Protein AF-A0A516SC29-F1 (afdb_monomer)

InterPro domains:
  IPR025906 Putative motility protein [PF14070] (6-60)

Organism: NCBI:txid2594795

Secondary structure (DSSP, 8-state):
--HHHHHHHHHHHHHHHHHHHHHHHHHHHHHHHHHHHHHHHHHTSPP----TTTT-------

Solvent-accessible surface area (backbone atoms only — not comparable to full-atom values): 3858 Å² total; per-residue (Å²): 128,60,69,61,55,52,51,53,51,54,52,52,52,51,51,52,52,49,53,51,52,49,52,51,51,51,52,52,51,52,50,55,50,50,52,52,50,53,50,52,53,60,68,65,52,76,78,85,84,72,62,100,62,74,82,77,70,78,87,84,79,128

Sequence (62 aa):
MDVSSIASTASDMAAVQTANTAAIMVLRKSMDIQQQNAMTLLQALPQPSNPPNLGNRIDVRA

Structure (mmCIF, N/CA/C/O backbone):
data_AF-A0A516SC29-F1
#
_entry.id   AF-A0A516SC29-F1
#
loop_
_atom_site.group_PDB
_atom_site.id
_atom_site.type_symbol
_atom_site.label_atom_id
_atom_site.label_alt_id
_atom_site.label_comp_id
_atom_site.label_asym_id
_atom_site.label_entity_id
_atom_site.label_seq_id
_atom_site.pdbx_PDB_ins_code
_atom_site.Cartn_x
_atom_site.Cartn_y
_atom_site.Cartn_z
_atom_site.occupancy
_atom_site.B_iso_or_equiv
_atom_site.auth_seq_id
_atom_site.auth_comp_id
_atom_site.auth_asym_id
_atom_site.auth_atom_id
_atom_site.pdbx_PDB_model_num
ATOM 1 N N . MET A 1 1 ? -24.918 -0.471 38.289 1.00 59.75 1 MET A N 1
ATOM 2 C CA . MET A 1 1 ? -24.741 -1.412 37.162 1.00 59.75 1 MET A CA 1
ATOM 3 C C . MET A 1 1 ? -24.463 -0.705 35.825 1.00 59.75 1 MET A C 1
ATOM 5 O O . MET A 1 1 ? -24.224 -1.396 34.855 1.00 59.75 1 MET A O 1
ATOM 9 N N . ASP A 1 2 ? -24.418 0.636 35.773 1.00 77.06 2 ASP A N 1
ATOM 10 C CA . ASP A 1 2 ? -24.192 1.422 34.540 1.00 77.06 2 ASP A CA 1
ATOM 11 C C . ASP A 1 2 ? -22.710 1.790 34.314 1.00 77.06 2 ASP A C 1
ATOM 13 O O . ASP A 1 2 ? -22.140 1.591 33.249 1.00 77.06 2 ASP A O 1
ATOM 17 N N . VAL A 1 3 ? -22.025 2.212 35.383 1.00 76.81 3 VAL A N 1
ATOM 18 C CA . VAL A 1 3 ? -20.586 2.545 35.373 1.00 76.81 3 VAL A CA 1
ATOM 19 C C . VAL A 1 3 ? -19.681 1.378 34.975 1.00 76.81 3 VAL A C 1
ATOM 21 O O . VAL A 1 3 ? -18.646 1.600 34.359 1.00 76.81 3 VAL A O 1
ATOM 24 N N . SER A 1 4 ? -20.076 0.137 35.278 1.00 83.62 4 SER A N 1
ATOM 25 C CA . SER A 1 4 ? -19.345 -1.052 34.819 1.00 83.62 4 SER A CA 1
ATOM 26 C C . SER A 1 4 ? -19.458 -1.220 33.304 1.00 83.62 4 SER A C 1
ATOM 28 O O . SER A 1 4 ? -18.464 -1.518 32.658 1.00 83.62 4 SER A O 1
ATOM 30 N N . SER A 1 5 ? -20.643 -0.988 32.735 1.00 84.25 5 SER A N 1
ATOM 31 C CA . SER A 1 5 ? -20.899 -1.087 31.294 1.00 84.25 5 SER A CA 1
ATOM 32 C C . SER A 1 5 ? -20.177 0.014 30.516 1.00 84.25 5 SER A C 1
ATOM 34 O O . SER A 1 5 ? -19.610 -0.243 29.454 1.00 84.25 5 SER A O 1
ATOM 36 N N . ILE A 1 6 ? -20.129 1.229 31.075 1.00 85.50 6 ILE A N 1
ATOM 37 C CA . ILE A 1 6 ? -19.350 2.349 30.527 1.00 85.50 6 ILE A CA 1
ATOM 38 C C . ILE A 1 6 ? -17.851 2.028 30.565 1.00 85.50 6 ILE A C 1
ATOM 40 O O . ILE A 1 6 ? -17.159 2.251 29.574 1.00 85.50 6 ILE A O 1
ATOM 44 N N . ALA A 1 7 ? -17.347 1.474 31.673 1.00 85.25 7 ALA A N 1
ATOM 45 C CA . ALA A 1 7 ? -15.944 1.083 31.790 1.00 85.25 7 ALA A CA 1
ATOM 46 C C . ALA A 1 7 ? -15.564 -0.006 30.772 1.00 85.25 7 ALA A C 1
ATOM 48 O O . ALA A 1 7 ? -14.551 0.135 30.091 1.00 85.25 7 ALA A O 1
ATOM 49 N N . SER A 1 8 ? -16.402 -1.035 30.605 1.00 88.94 8 SER A N 1
ATOM 50 C CA . SER A 1 8 ? -16.215 -2.066 29.574 1.00 88.94 8 SER A CA 1
ATOM 51 C C . SER A 1 8 ? -16.199 -1.469 28.165 1.00 88.94 8 SER A C 1
ATOM 53 O O . SER A 1 8 ? -15.278 -1.734 27.400 1.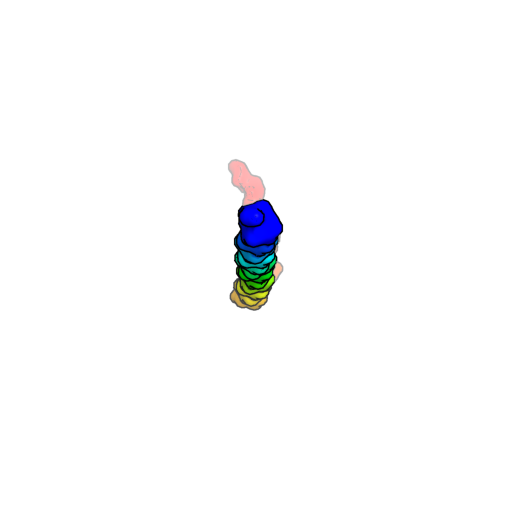00 88.94 8 SER A O 1
ATOM 55 N N . THR A 1 9 ? -17.143 -0.574 27.858 1.00 91.44 9 THR A N 1
ATOM 56 C CA . THR A 1 9 ? -17.204 0.109 26.554 1.00 91.44 9 THR A CA 1
ATOM 57 C C . THR A 1 9 ? -15.954 0.957 26.301 1.00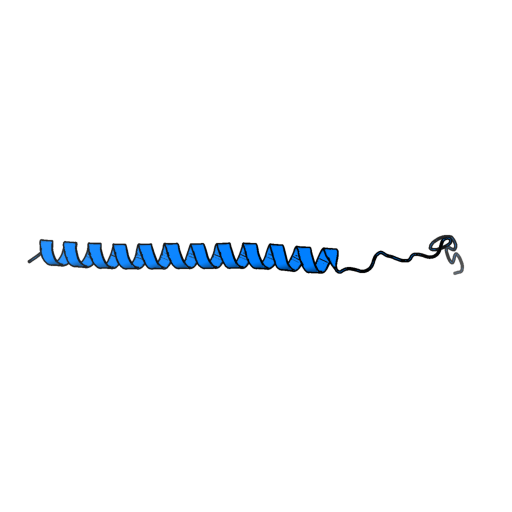 91.44 9 THR A C 1
ATOM 59 O O . THR A 1 9 ? -15.399 0.938 25.205 1.00 91.44 9 THR A O 1
ATOM 62 N N . ALA A 1 10 ? -15.466 1.681 27.313 1.00 88.88 10 ALA A N 1
ATOM 63 C CA . ALA A 1 10 ? -14.241 2.469 27.201 1.00 88.88 10 ALA A CA 1
ATOM 64 C C . ALA A 1 10 ? -13.010 1.582 26.941 1.00 88.88 10 ALA A C 1
ATOM 66 O O . ALA A 1 10 ? -12.155 1.940 26.126 1.00 88.88 10 ALA A O 1
ATOM 67 N N . SER A 1 11 ? -12.928 0.416 27.590 1.00 92.25 11 SER A N 1
ATOM 68 C CA . SER A 1 11 ? -11.877 -0.574 27.329 1.00 92.25 11 SER A CA 1
ATOM 69 C C . SER A 1 11 ? -11.945 -1.130 25.904 1.00 92.25 11 SER A C 1
ATOM 71 O O . SER A 1 11 ? -10.914 -1.188 25.231 1.00 92.25 11 SER A O 1
ATOM 73 N N . ASP A 1 12 ? -13.141 -1.455 25.411 1.00 93.44 12 ASP A N 1
ATOM 74 C CA . ASP A 1 12 ? -13.337 -1.937 24.039 1.00 93.44 12 ASP A CA 1
ATOM 75 C C . ASP A 1 12 ? -12.938 -0.870 23.009 1.00 93.44 12 ASP A C 1
ATOM 77 O O . ASP A 1 12 ? -12.222 -1.153 22.045 1.00 93.44 12 ASP A O 1
ATOM 81 N N . MET A 1 13 ? -13.311 0.391 23.245 1.00 94.56 13 MET A N 1
ATOM 82 C CA . MET A 1 13 ? -12.910 1.515 22.394 1.00 94.56 13 MET A CA 1
ATOM 83 C C . MET A 1 13 ? -11.391 1.725 22.377 1.00 94.56 13 MET A C 1
ATOM 85 O O . MET A 1 13 ? -10.823 1.993 21.317 1.00 94.56 13 MET A O 1
ATOM 89 N N . ALA A 1 14 ? -10.715 1.581 23.520 1.00 94.44 14 ALA A N 1
ATOM 90 C CA . ALA A 1 14 ? -9.258 1.691 23.592 1.00 94.44 14 ALA A CA 1
ATOM 91 C C . ALA A 1 14 ? -8.556 0.568 22.803 1.00 94.44 14 ALA A C 1
ATOM 93 O O . ALA A 1 14 ? -7.565 0.819 22.103 1.00 94.44 14 ALA A O 1
ATOM 94 N N . ALA A 1 15 ? -9.092 -0.655 22.856 1.00 94.88 15 ALA A N 1
ATOM 95 C CA . ALA A 1 15 ? -8.593 -1.779 22.066 1.00 94.88 15 ALA A CA 1
ATOM 96 C C . ALA A 1 15 ? -8.773 -1.532 20.557 1.00 94.88 15 ALA A C 1
ATOM 98 O O . ALA A 1 15 ? -7.820 -1.691 19.788 1.00 94.88 15 ALA A O 1
ATOM 99 N N . VAL A 1 16 ? -9.950 -1.052 20.140 1.00 96.25 16 VAL A N 1
ATOM 100 C CA . VAL A 1 16 ? -10.233 -0.683 18.741 1.00 96.25 16 VAL A CA 1
ATOM 101 C C . VAL A 1 16 ? -9.309 0.440 18.262 1.00 96.25 16 VAL A C 1
ATOM 103 O O . VAL A 1 16 ? -8.723 0.340 17.184 1.00 96.25 16 VAL A O 1
ATOM 106 N N . GLN A 1 17 ? -9.110 1.487 19.066 1.00 96.12 17 GLN A N 1
ATOM 107 C CA . GLN A 1 17 ? -8.201 2.584 18.729 1.00 96.12 17 GLN A CA 1
ATOM 108 C C . GLN A 1 17 ? -6.765 2.088 18.526 1.00 96.12 17 GLN A C 1
ATOM 110 O O . GLN A 1 17 ? -6.084 2.519 17.594 1.00 96.12 17 GLN A O 1
ATOM 115 N N . THR A 1 18 ? -6.309 1.166 19.373 1.00 96.44 18 THR A N 1
ATOM 116 C CA . THR A 1 18 ? -4.968 0.578 19.269 1.00 96.44 18 THR A CA 1
ATOM 117 C C . THR A 1 18 ? -4.825 -0.245 17.990 1.00 96.44 18 THR A C 1
ATOM 119 O O . THR A 1 18 ? -3.851 -0.064 17.254 1.00 96.44 18 THR A O 1
ATOM 122 N N . ALA A 1 19 ? -5.814 -1.088 17.679 1.00 96.69 19 ALA A N 1
ATOM 123 C CA . ALA A 1 19 ? -5.835 -1.877 16.449 1.00 96.69 19 ALA A CA 1
ATOM 124 C C . ALA A 1 19 ? -5.821 -0.985 15.197 1.00 96.69 19 ALA A C 1
ATOM 126 O O . ALA A 1 19 ? -5.043 -1.226 14.273 1.00 96.69 19 ALA A O 1
ATOM 127 N N . ASN A 1 20 ? -6.607 0.094 15.197 1.00 97.31 20 ASN A N 1
ATOM 128 C CA . ASN A 1 20 ? -6.650 1.057 14.096 1.00 97.31 20 ASN A CA 1
ATOM 129 C C . ASN A 1 20 ? -5.302 1.761 13.899 1.00 97.31 20 ASN A C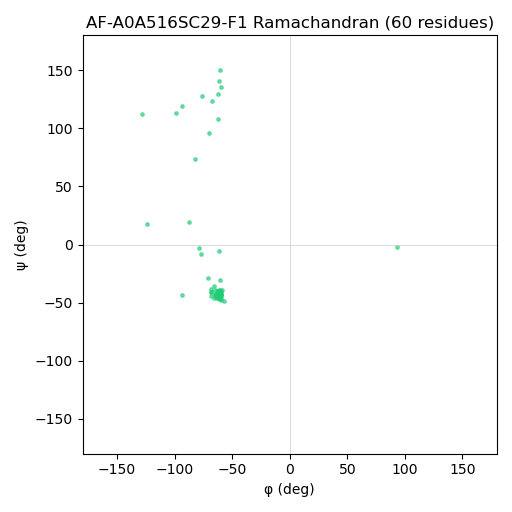 1
ATOM 131 O O . ASN A 1 20 ? -4.807 1.851 12.775 1.00 97.31 20 ASN A O 1
ATOM 135 N N . THR A 1 21 ? -4.674 2.223 14.983 1.00 97.62 21 THR A N 1
ATOM 136 C CA . THR A 1 21 ? -3.351 2.860 14.912 1.00 97.62 21 THR A CA 1
ATOM 137 C C . THR A 1 21 ? -2.305 1.884 14.375 1.00 97.62 21 THR A C 1
ATOM 139 O O . THR A 1 21 ? -1.520 2.250 13.500 1.00 97.62 21 THR A O 1
ATOM 142 N N . ALA A 1 22 ? -2.316 0.630 14.836 1.00 97.69 22 ALA A N 1
ATOM 143 C CA . ALA A 1 22 ? -1.423 -0.408 14.328 1.00 97.69 22 ALA A CA 1
ATOM 144 C C . ALA A 1 22 ? -1.645 -0.676 12.830 1.00 97.69 22 ALA A C 1
ATOM 146 O O . ALA A 1 22 ? -0.678 -0.694 12.068 1.00 97.69 22 ALA A O 1
ATOM 147 N N . ALA A 1 23 ? -2.899 -0.801 12.388 1.00 97.81 23 ALA A N 1
ATOM 148 C CA . ALA A 1 23 ? -3.238 -1.000 10.980 1.00 97.81 23 ALA A CA 1
ATOM 149 C C . ALA A 1 23 ? -2.732 0.154 10.098 1.00 97.81 23 ALA A C 1
ATOM 151 O O . ALA A 1 23 ? -2.121 -0.081 9.053 1.00 97.81 23 ALA A O 1
ATOM 152 N N . ILE A 1 24 ? -2.905 1.401 10.546 1.00 98.12 24 ILE A N 1
ATOM 153 C CA . ILE A 1 24 ? -2.393 2.583 9.840 1.00 98.12 24 ILE A CA 1
ATOM 154 C C . ILE A 1 24 ? -0.860 2.577 9.803 1.00 98.12 24 ILE A C 1
ATOM 156 O O . ILE A 1 24 ? -0.275 2.866 8.759 1.00 98.12 24 ILE A O 1
ATOM 160 N N . MET A 1 25 ? -0.187 2.237 10.906 1.00 98.19 25 MET A N 1
ATOM 161 C CA . MET A 1 25 ? 1.278 2.151 10.938 1.00 98.19 25 MET A CA 1
ATOM 162 C C . MET A 1 25 ? 1.811 1.089 9.972 1.00 98.19 25 MET A C 1
ATOM 164 O O . MET A 1 25 ? 2.771 1.354 9.248 1.00 98.19 25 MET A O 1
ATOM 168 N N . VAL A 1 26 ? 1.171 -0.080 9.912 1.00 98.25 26 VAL A N 1
ATOM 169 C CA . VAL A 1 26 ? 1.527 -1.145 8.964 1.00 98.25 26 VAL A CA 1
ATOM 170 C C . VAL A 1 26 ? 1.306 -0.686 7.525 1.00 98.25 26 VAL A C 1
ATOM 172 O O . VAL A 1 26 ? 2.198 -0.860 6.694 1.00 98.25 26 VAL A O 1
ATOM 175 N N . LEU A 1 27 ? 0.176 -0.037 7.233 1.00 98.19 27 LEU A N 1
ATOM 176 C CA . LEU A 1 27 ? -0.083 0.534 5.912 1.00 98.19 27 LEU A CA 1
ATOM 177 C C . LEU A 1 27 ? 1.015 1.532 5.515 1.00 98.19 27 LEU A C 1
ATOM 179 O O . LEU A 1 27 ? 1.587 1.409 4.433 1.00 98.19 27 LEU A O 1
ATOM 183 N N . ARG A 1 28 ? 1.377 2.468 6.399 1.00 97.62 28 ARG A N 1
ATOM 184 C CA . ARG A 1 28 ? 2.455 3.440 6.141 1.00 97.62 28 ARG A CA 1
ATOM 185 C C . ARG A 1 28 ? 3.792 2.753 5.894 1.00 97.62 28 ARG A C 1
ATOM 187 O O . ARG A 1 28 ? 4.421 3.009 4.875 1.00 97.62 28 ARG A O 1
ATOM 194 N N . LYS A 1 29 ? 4.167 1.799 6.748 1.00 96.81 29 LYS A N 1
ATOM 195 C CA . LYS A 1 29 ? 5.398 1.022 6.572 1.00 96.81 29 LYS A CA 1
ATOM 196 C C . LYS A 1 29 ? 5.417 0.266 5.241 1.00 96.81 29 LYS A C 1
ATOM 198 O O . LYS A 1 29 ? 6.462 0.190 4.600 1.00 96.81 29 LYS A O 1
ATOM 203 N N . SER A 1 30 ? 4.279 -0.284 4.817 1.00 97.56 30 SER A N 1
ATOM 204 C CA . SER A 1 30 ? 4.165 -0.979 3.533 1.00 97.56 30 SER A CA 1
ATOM 205 C C . SER A 1 30 ? 4.365 -0.034 2.344 1.00 97.56 30 SER A C 1
ATOM 207 O O . SER A 1 30 ? 4.978 -0.432 1.355 1.00 97.56 30 SER A O 1
ATOM 209 N N . MET A 1 31 ? 3.901 1.217 2.437 1.00 97.94 31 MET A N 1
ATOM 210 C CA . MET A 1 31 ? 4.149 2.238 1.415 1.00 97.94 31 MET A CA 1
ATOM 211 C C . MET A 1 31 ? 5.628 2.632 1.381 1.00 97.94 31 MET A C 1
ATOM 213 O O . MET A 1 31 ? 6.217 2.653 0.303 1.00 97.94 31 MET A O 1
ATOM 217 N N . ASP A 1 32 ? 6.251 2.844 2.543 1.00 97.75 32 ASP A N 1
ATOM 218 C CA . ASP A 1 32 ? 7.678 3.182 2.627 1.00 97.75 32 ASP A CA 1
ATOM 219 C C . ASP A 1 32 ? 8.559 2.075 2.019 1.00 97.75 32 ASP A C 1
ATOM 221 O O . ASP A 1 32 ? 9.510 2.353 1.287 1.00 97.75 32 ASP A O 1
ATOM 225 N N . ILE A 1 33 ? 8.231 0.803 2.282 1.00 97.69 33 ILE A N 1
ATOM 226 C CA . ILE A 1 33 ? 8.934 -0.348 1.693 1.00 97.69 33 ILE A CA 1
ATOM 227 C C . ILE A 1 33 ? 8.735 -0.389 0.174 1.00 97.69 33 ILE A C 1
ATOM 229 O O . ILE A 1 33 ? 9.696 -0.605 -0.563 1.00 97.69 33 ILE A O 1
ATOM 233 N N . GLN A 1 34 ? 7.514 -0.161 -0.316 1.00 95.75 34 GLN A N 1
ATOM 234 C CA . GLN A 1 34 ? 7.249 -0.103 -1.757 1.00 95.75 34 GLN A CA 1
ATOM 235 C C . GLN A 1 34 ? 8.066 0.998 -2.440 1.00 95.75 34 GLN A C 1
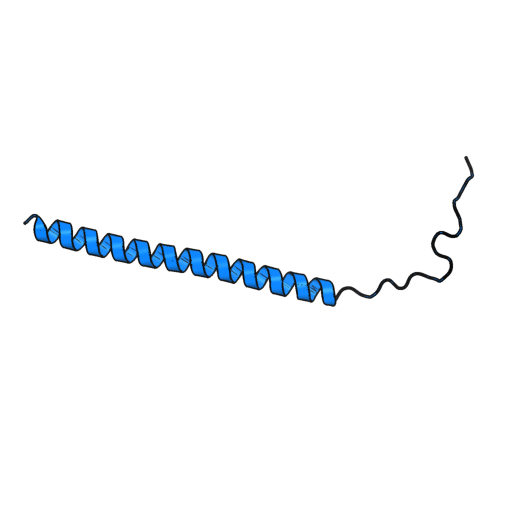ATOM 237 O O . GLN A 1 34 ? 8.646 0.752 -3.496 1.00 95.75 34 GLN A O 1
ATOM 242 N N . GLN A 1 35 ? 8.170 2.179 -1.826 1.00 96.25 35 GLN A N 1
ATOM 243 C CA . GLN A 1 35 ? 8.984 3.281 -2.345 1.00 96.25 35 GLN A CA 1
ATOM 244 C C . GLN A 1 35 ? 10.473 2.924 -2.402 1.00 96.25 35 GLN A C 1
ATOM 246 O O . GLN A 1 35 ? 11.123 3.172 -3.418 1.00 96.25 35 GLN A O 1
ATOM 251 N N . GLN A 1 36 ? 11.011 2.310 -1.345 1.00 95.88 36 GLN A N 1
ATOM 252 C CA . GLN A 1 36 ? 12.406 1.858 -1.318 1.00 95.88 36 GLN A CA 1
ATOM 253 C C . GLN A 1 36 ? 12.676 0.817 -2.408 1.00 95.88 36 GLN A C 1
ATOM 255 O O . GLN A 1 36 ? 13.626 0.967 -3.175 1.00 95.88 36 GLN A O 1
ATOM 260 N N . ASN A 1 37 ? 11.797 -0.177 -2.545 1.00 95.06 37 ASN A N 1
ATOM 261 C CA . ASN A 1 37 ? 11.913 -1.197 -3.586 1.00 95.06 37 ASN A CA 1
ATOM 262 C C . ASN A 1 37 ? 11.846 -0.590 -4.993 1.00 95.06 37 ASN A C 1
ATOM 264 O O . ASN A 1 37 ? 12.664 -0.928 -5.847 1.00 95.06 37 ASN A O 1
ATOM 268 N N . ALA A 1 38 ? 10.913 0.335 -5.238 1.00 94.50 38 ALA A N 1
ATOM 269 C CA . ALA A 1 38 ? 10.808 1.031 -6.517 1.00 94.50 38 ALA A CA 1
ATOM 270 C C . ALA A 1 38 ? 12.088 1.818 -6.846 1.00 94.50 38 ALA A C 1
ATOM 272 O O . ALA A 1 38 ? 12.543 1.811 -7.989 1.00 94.50 38 ALA A O 1
ATOM 273 N N . MET A 1 39 ? 12.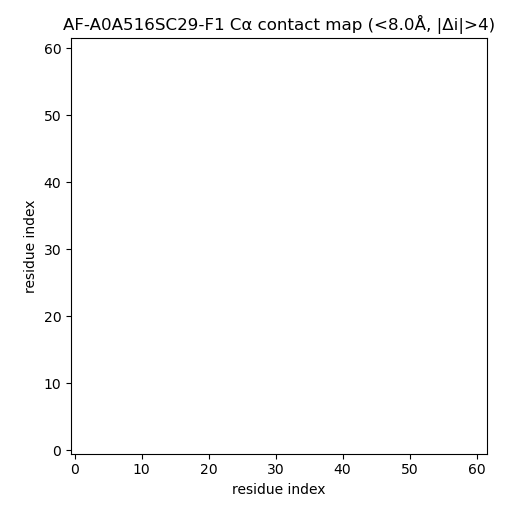711 2.448 -5.846 1.00 95.12 39 MET A N 1
ATOM 274 C CA . MET A 1 39 ? 13.969 3.168 -6.026 1.00 95.12 39 MET A CA 1
ATOM 275 C C . MET A 1 39 ? 15.142 2.230 -6.336 1.00 95.12 39 MET A C 1
ATOM 277 O O . MET A 1 39 ? 15.943 2.536 -7.217 1.00 95.12 39 MET A O 1
ATOM 281 N N . THR A 1 40 ? 15.231 1.076 -5.670 1.00 93.50 40 THR A N 1
ATOM 282 C CA . THR A 1 40 ? 16.238 0.052 -5.989 1.00 93.50 40 THR A CA 1
ATOM 283 C C . THR A 1 40 ? 16.070 -0.472 -7.411 1.00 93.50 40 THR A C 1
ATOM 285 O O . THR A 1 40 ? 17.056 -0.587 -8.133 1.00 93.50 40 THR A O 1
ATOM 288 N N . LEU A 1 41 ? 14.832 -0.735 -7.842 1.00 92.62 41 LEU A N 1
ATOM 289 C CA . LEU A 1 41 ? 14.553 -1.140 -9.220 1.00 92.62 41 LEU A CA 1
ATOM 290 C C . LEU A 1 41 ? 15.000 -0.066 -10.214 1.00 92.62 41 LEU A C 1
ATOM 292 O O . LEU A 1 41 ? 15.655 -0.397 -11.196 1.00 92.62 41 LEU A O 1
ATOM 296 N N . LEU A 1 42 ? 14.722 1.211 -9.932 1.00 88.50 42 LEU A N 1
ATOM 297 C CA . LEU A 1 42 ? 15.163 2.320 -10.779 1.00 88.50 42 LEU A CA 1
ATOM 298 C C . LEU A 1 42 ? 16.692 2.415 -10.875 1.00 88.50 42 LEU A C 1
ATOM 300 O O . LEU A 1 42 ? 17.219 2.677 -11.949 1.00 88.50 42 LEU A O 1
ATOM 304 N N . GLN A 1 43 ? 17.409 2.181 -9.778 1.00 89.31 43 GLN A N 1
ATOM 305 C CA . GLN A 1 43 ? 18.877 2.168 -9.780 1.00 89.31 43 GLN A CA 1
ATOM 306 C C . GLN A 1 43 ? 19.457 0.945 -10.498 1.00 89.31 43 GLN A C 1
ATOM 308 O O . GLN A 1 43 ? 20.553 1.018 -11.046 1.00 89.31 43 GLN A O 1
ATOM 313 N N . ALA A 1 44 ? 18.729 -0.172 -10.500 1.00 90.12 44 ALA A N 1
ATOM 314 C CA . ALA A 1 44 ? 19.115 -1.385 -11.207 1.00 90.12 44 A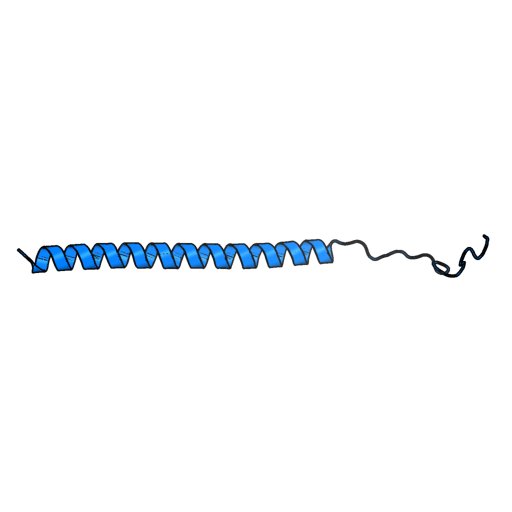LA A CA 1
ATOM 315 C C . ALA A 1 44 ? 18.857 -1.309 -12.720 1.00 90.12 44 ALA A C 1
ATOM 317 O O . ALA A 1 44 ? 19.283 -2.211 -13.446 1.00 90.12 44 ALA A O 1
ATOM 318 N N . LEU A 1 45 ? 18.172 -0.268 -13.216 1.00 86.12 45 LEU A N 1
ATOM 319 C CA . LEU A 1 45 ? 18.013 -0.093 -14.655 1.00 86.12 45 LEU A CA 1
ATOM 320 C C . LEU A 1 45 ? 19.395 0.100 -15.302 1.00 86.12 45 LEU A C 1
ATOM 322 O O . LEU A 1 45 ? 20.176 0.948 -14.862 1.00 86.12 45 LEU A O 1
ATOM 326 N N . PRO A 1 46 ? 19.710 -0.658 -16.366 1.00 83.00 46 PRO A N 1
ATOM 327 C CA . PRO A 1 46 ? 20.944 -0.456 -17.105 1.00 83.00 46 PRO A CA 1
ATOM 328 C C . PRO A 1 46 ? 20.954 0.949 -17.710 1.00 83.00 46 PRO A C 1
ATOM 330 O O . PRO A 1 46 ? 19.932 1.428 -18.208 1.00 83.00 46 PRO A O 1
ATOM 333 N N . GLN A 1 47 ? 22.115 1.612 -17.698 1.00 76.56 47 GLN A N 1
ATOM 334 C CA . GLN A 1 47 ? 22.242 2.882 -18.408 1.00 76.56 47 GLN A CA 1
ATOM 335 C C . GLN A 1 47 ? 21.945 2.666 -19.899 1.00 76.56 47 GLN A C 1
ATOM 337 O O . GLN A 1 47 ? 22.446 1.697 -20.482 1.00 76.56 47 GLN A O 1
ATOM 342 N N . PRO A 1 48 ? 21.152 3.548 -20.532 1.00 72.81 48 PRO A N 1
ATOM 343 C CA . PRO A 1 48 ? 20.856 3.436 -21.950 1.00 72.81 48 PRO A CA 1
ATOM 344 C C . PRO A 1 48 ? 22.153 3.569 -22.754 1.00 72.81 48 PRO A C 1
ATOM 346 O O . PRO A 1 48 ? 22.733 4.648 -22.867 1.00 72.81 48 PRO A O 1
ATOM 349 N N . SER A 1 49 ? 22.612 2.455 -23.324 1.00 74.38 49 SER A N 1
ATOM 350 C CA . SER A 1 49 ? 23.735 2.424 -24.259 1.00 74.38 49 SER A CA 1
ATOM 351 C C . SER A 1 49 ? 23.223 2.802 -25.647 1.00 74.38 49 SER A C 1
ATOM 353 O O . SER A 1 49 ? 23.030 1.955 -26.518 1.00 74.38 49 SER A O 1
ATOM 355 N N . ASN A 1 50 ? 22.920 4.087 -25.835 1.00 73.06 50 ASN A N 1
ATOM 356 C CA . ASN A 1 50 ? 22.548 4.580 -27.154 1.00 73.06 50 ASN A CA 1
ATOM 357 C C . ASN A 1 50 ? 23.808 4.713 -28.028 1.00 73.06 50 ASN A C 1
ATOM 359 O O . ASN A 1 50 ? 24.764 5.376 -27.618 1.00 73.06 50 ASN A O 1
ATOM 363 N N . PRO A 1 51 ? 23.827 4.126 -29.241 1.00 81.06 51 PRO A N 1
ATOM 364 C CA . PRO A 1 51 ? 24.914 4.341 -30.182 1.00 81.06 51 PRO A CA 1
ATOM 365 C C . PRO A 1 51 ? 25.021 5.830 -30.558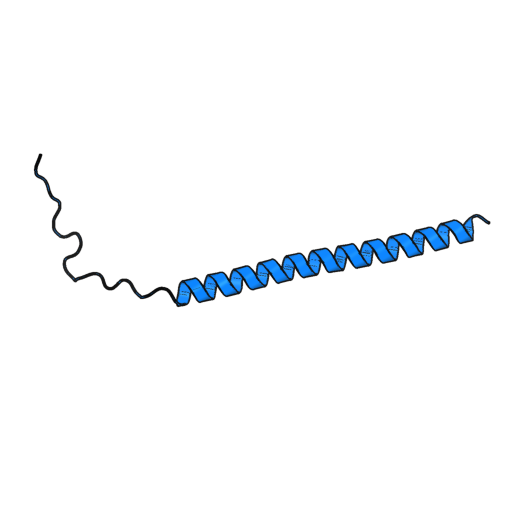 1.00 81.06 51 PRO A C 1
ATOM 367 O O . PRO A 1 51 ? 23.994 6.5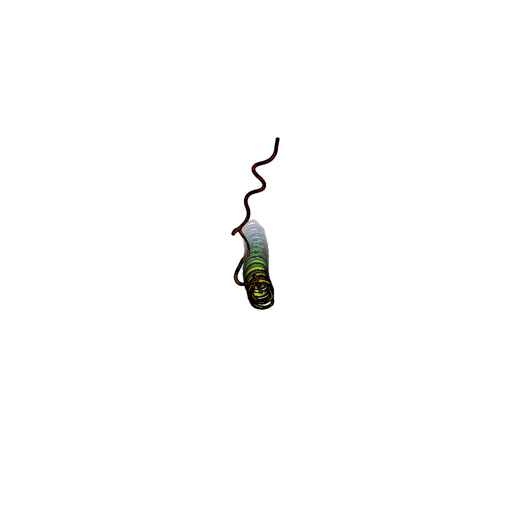07 -30.649 1.00 81.06 51 PRO A O 1
ATOM 370 N N . PRO A 1 52 ? 26.227 6.335 -30.879 1.00 77.50 52 PRO A N 1
ATOM 371 C CA . PRO A 1 52 ? 26.483 7.757 -31.147 1.00 77.50 52 PRO A CA 1
ATOM 372 C C . PRO A 1 52 ? 25.713 8.363 -32.338 1.00 77.50 52 PRO A C 1
ATOM 374 O O . PRO A 1 52 ? 25.789 9.565 -32.555 1.00 77.50 52 PRO A O 1
ATOM 377 N N . ASN A 1 53 ? 24.968 7.562 -33.107 1.00 75.12 53 ASN A N 1
ATOM 378 C CA . ASN A 1 53 ? 24.187 8.010 -34.265 1.00 75.12 53 ASN A CA 1
ATOM 379 C C . ASN A 1 53 ? 22.688 7.657 -34.175 1.00 75.12 53 ASN A C 1
ATOM 381 O O . ASN A 1 53 ? 22.000 7.639 -35.201 1.00 75.12 53 ASN A O 1
ATOM 385 N N . LEU A 1 54 ? 22.170 7.328 -32.986 1.00 74.88 54 LEU A N 1
ATOM 386 C CA . LEU A 1 54 ? 20.747 7.026 -32.822 1.00 74.88 54 LEU A CA 1
ATOM 387 C C . LEU A 1 54 ? 19.907 8.300 -33.046 1.00 74.88 54 LEU A C 1
ATOM 389 O O . LEU A 1 54 ? 20.125 9.304 -32.380 1.00 74.88 54 LEU A O 1
ATOM 393 N N . GLY A 1 55 ? 18.959 8.261 -33.987 1.00 72.75 55 GLY A N 1
ATOM 394 C CA . GLY A 1 55 ? 18.127 9.419 -34.356 1.00 72.75 55 GLY A CA 1
ATOM 395 C C . GLY A 1 55 ? 18.656 10.265 -35.523 1.00 72.75 55 GLY A C 1
ATOM 396 O O . GLY A 1 55 ? 17.964 11.174 -35.969 1.00 72.75 55 GLY A O 1
ATOM 397 N N . ASN A 1 56 ? 19.826 9.938 -36.089 1.00 71.44 56 ASN A N 1
ATOM 398 C CA . ASN A 1 56 ? 20.411 10.689 -37.215 1.00 71.44 56 ASN A CA 1
ATOM 399 C C . ASN A 1 56 ? 19.780 10.363 -38.581 1.00 71.44 56 ASN A C 1
ATOM 401 O O . ASN A 1 56 ? 20.176 10.928 -39.599 1.00 71.44 56 ASN A O 1
ATOM 405 N N . ARG A 1 57 ? 18.834 9.422 -38.633 1.00 71.75 57 ARG A N 1
ATOM 406 C CA . ARG A 1 57 ? 18.115 9.050 -39.854 1.00 71.75 57 ARG A CA 1
ATOM 407 C C . ARG A 1 57 ? 16.622 9.100 -39.572 1.00 71.75 57 ARG A C 1
ATOM 409 O O . ARG A 1 57 ? 16.117 8.303 -38.790 1.00 71.75 57 ARG A O 1
ATOM 416 N N . ILE A 1 58 ? 15.948 10.059 -40.198 1.00 70.94 58 ILE A N 1
ATOM 417 C CA . ILE A 1 58 ? 14.495 10.053 -40.350 1.00 70.94 58 ILE A CA 1
ATOM 418 C C . ILE A 1 58 ? 14.224 9.402 -41.704 1.00 70.94 58 ILE A C 1
ATOM 420 O O . ILE A 1 58 ? 14.683 9.909 -42.729 1.00 70.94 58 ILE A O 1
ATOM 424 N N . ASP A 1 59 ? 13.507 8.280 -41.712 1.00 68.69 59 ASP A N 1
ATOM 425 C CA . ASP A 1 59 ? 13.027 7.673 -42.951 1.00 68.69 59 ASP A CA 1
ATOM 426 C C . ASP A 1 59 ? 11.924 8.566 -43.540 1.00 68.69 59 ASP A C 1
ATOM 428 O O . ASP A 1 59 ? 10.765 8.514 -43.143 1.00 68.69 59 ASP A O 1
ATOM 432 N N . VAL A 1 60 ? 12.304 9.436 -44.479 1.00 72.69 60 VAL A N 1
ATOM 433 C CA . VAL A 1 60 ? 11.414 10.383 -45.185 1.00 72.69 60 VAL A CA 1
ATOM 434 C C . VAL A 1 60 ? 1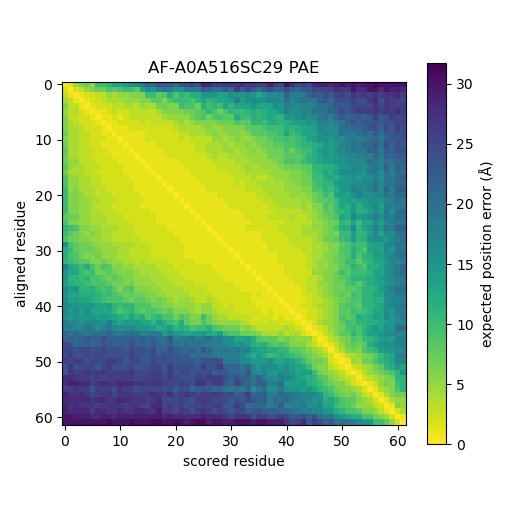0.758 9.784 -46.437 1.00 72.69 60 VAL A C 1
ATOM 436 O O . VAL A 1 60 ? 10.317 10.520 -47.318 1.00 72.69 60 VAL A O 1
ATOM 439 N N . ARG A 1 61 ? 10.697 8.454 -46.566 1.00 66.44 61 ARG A N 1
ATOM 440 C CA . ARG A 1 61 ? 10.155 7.817 -47.773 1.00 66.44 61 ARG A CA 1
ATOM 441 C C . ARG A 1 61 ? 8.703 7.375 -47.565 1.00 66.44 61 ARG A C 1
ATOM 443 O O . ARG A 1 61 ? 8.448 6.476 -46.770 1.00 66.44 61 ARG A O 1
ATOM 450 N N . ALA A 1 62 ? 7.800 8.030 -48.297 1.00 56.47 62 ALA A N 1
ATOM 451 C CA . ALA A 1 62 ? 6.424 7.611 -48.570 1.00 56.47 62 ALA A CA 1
ATOM 452 C C . ALA A 1 62 ? 6.351 6.846 -49.901 1.00 56.47 62 ALA A C 1
ATOM 454 O O . ALA A 1 62 ? 7.224 7.099 -50.770 1.00 56.47 62 ALA A O 1
#

Radius of gyration: 28.74 Å; Cα contacts (8 Å, |Δi|>4): 0; chains: 1; bounding box: 51×13×86 Å

Mean predicted aligned error: 10.88 Å

Foldseek 3Di:
DVVVVVVVVVVVVVVVVVVVVVVVVVVVVVVVVVVVVVVVVVVPDDDPPDDPCPPVDDPPDD

pLDDT: mean 87.05, std 11.11, range [56.47, 98.25]